Protein AF-A0A920PSU7-F1 (afdb_monomer_lite)

pLDDT: mean 86.94, std 10.35, range [40.84, 97.94]

Radius of gyration: 15.15 Å; chains: 1; bounding box: 35×25×37 Å

Sequence (100 aa):
MGVHTGDSIVVAPSQTLSDHEYQMLRTASLKIIRGLGIEGGCNVQFALQPHPRVSETLGQEWLPESPYYVIEVNPRVSRSSALASKATGYPIAELLPRLQ

Structure (mmCIF, N/CA/C/O backbone):
data_AF-A0A920PSU7-F1
#
_entry.id   AF-A0A920PSU7-F1
#
loop_
_atom_site.group_PDB
_atom_site.id
_atom_site.type_symbol
_atom_site.label_atom_id
_atom_site.label_alt_id
_atom_site.label_comp_id
_atom_site.label_asym_id
_atom_site.label_entity_id
_atom_site.label_seq_id
_atom_site.pdbx_PDB_ins_code
_atom_site.Cartn_x
_atom_site.Cartn_y
_atom_site.Cartn_z
_atom_site.occupancy
_atom_site.B_iso_or_equiv
_atom_site.auth_seq_id
_atom_site.auth_comp_id
_atom_site.auth_asym_id
_atom_site.auth_atom_id
_atom_site.pdbx_PDB_model_num
ATOM 1 N N . MET A 1 1 ? 9.948 -7.950 -5.418 1.00 71.94 1 MET A N 1
ATOM 2 C CA . MET A 1 1 ? 9.339 -8.744 -4.324 1.00 71.94 1 MET A CA 1
ATOM 3 C C . MET A 1 1 ? 10.283 -9.882 -3.977 1.00 71.94 1 MET A C 1
ATOM 5 O O . MET A 1 1 ? 10.926 -10.374 -4.892 1.00 71.94 1 MET A O 1
ATOM 9 N N . GLY A 1 2 ? 10.415 -10.261 -2.703 1.00 74.19 2 GLY A N 1
ATOM 10 C CA . GLY A 1 2 ? 11.334 -11.340 -2.290 1.00 74.19 2 GLY A CA 1
ATOM 11 C C . GLY A 1 2 ? 12.088 -11.090 -0.981 1.00 74.19 2 GLY A C 1
ATOM 12 O O . GLY A 1 2 ? 12.690 -12.011 -0.446 1.00 74.19 2 GLY A O 1
ATOM 13 N N . VAL A 1 3 ? 12.015 -9.869 -0.441 1.00 75.56 3 VAL A N 1
ATOM 14 C CA . VAL A 1 3 ? 12.515 -9.505 0.893 1.00 75.56 3 VAL A CA 1
ATOM 15 C C . VAL A 1 3 ? 11.331 -9.011 1.718 1.00 75.56 3 VAL A C 1
ATOM 17 O O . VAL A 1 3 ? 10.479 -8.285 1.201 1.00 75.56 3 VAL A O 1
ATOM 20 N N . HIS A 1 4 ? 11.240 -9.444 2.976 1.00 82.75 4 HIS A N 1
ATOM 21 C CA . HIS A 1 4 ? 10.138 -9.082 3.862 1.00 82.75 4 HIS A CA 1
ATOM 22 C C . HIS A 1 4 ? 10.138 -7.568 4.133 1.00 82.75 4 HIS A C 1
ATOM 24 O O . HIS A 1 4 ? 11.194 -6.948 4.278 1.00 82.75 4 HIS A O 1
ATOM 30 N N . THR A 1 5 ? 8.955 -6.953 4.223 1.00 76.12 5 THR A N 1
ATOM 31 C CA . THR A 1 5 ? 8.831 -5.492 4.393 1.00 76.12 5 THR A CA 1
ATOM 32 C C . THR A 1 5 ? 9.487 -4.988 5.676 1.00 76.12 5 THR A C 1
ATOM 34 O O . THR A 1 5 ? 9.962 -3.859 5.714 1.00 76.12 5 THR A O 1
ATOM 37 N N . GLY A 1 6 ? 9.564 -5.833 6.708 1.00 75.88 6 GLY A N 1
ATOM 38 C CA . GLY A 1 6 ? 10.267 -5.530 7.957 1.00 75.88 6 GLY A CA 1
ATOM 39 C C . GLY A 1 6 ? 11.794 -5.473 7.849 1.00 75.88 6 GLY A C 1
ATOM 40 O O . GLY A 1 6 ? 12.402 -4.812 8.683 1.00 75.88 6 GLY A O 1
ATOM 41 N N . ASP A 1 7 ? 12.380 -6.115 6.835 1.00 83.06 7 ASP A N 1
ATOM 42 C CA . ASP A 1 7 ? 13.836 -6.179 6.608 1.00 83.06 7 ASP A CA 1
ATOM 43 C C . ASP A 1 7 ? 14.268 -5.307 5.418 1.00 83.06 7 ASP A C 1
ATOM 45 O O . ASP A 1 7 ? 15.439 -5.247 5.048 1.00 83.06 7 ASP A O 1
ATOM 49 N N . SER A 1 8 ? 13.305 -4.629 4.793 1.00 84.81 8 SER A N 1
ATOM 50 C CA . SER A 1 8 ? 13.528 -3.750 3.653 1.00 84.81 8 SER A CA 1
ATOM 51 C C . SER A 1 8 ? 13.802 -2.322 4.117 1.00 84.81 8 SER A C 1
ATOM 53 O O . SER A 1 8 ? 13.167 -1.820 5.045 1.00 84.81 8 SER A O 1
ATOM 55 N N . ILE A 1 9 ? 14.686 -1.618 3.408 1.00 88.25 9 ILE A N 1
ATOM 56 C CA . ILE A 1 9 ? 14.751 -0.158 3.505 1.00 88.25 9 ILE A CA 1
ATOM 57 C C . ILE A 1 9 ? 13.536 0.397 2.763 1.00 88.25 9 ILE A C 1
ATOM 59 O O . ILE A 1 9 ? 13.354 0.146 1.572 1.00 88.25 9 ILE A O 1
ATOM 63 N N . VAL A 1 10 ? 12.697 1.143 3.478 1.00 89.69 10 VAL A N 1
ATOM 64 C CA . VAL A 1 10 ? 11.474 1.743 2.939 1.00 89.69 10 VAL A CA 1
ATOM 65 C C . VAL A 1 10 ? 11.546 3.261 3.029 1.00 89.69 10 VAL A C 1
ATOM 67 O O . VAL A 1 10 ? 12.106 3.814 3.974 1.00 89.69 10 VAL A O 1
ATOM 70 N N . VAL A 1 11 ? 10.963 3.938 2.042 1.00 91.75 11 VAL A N 1
ATOM 71 C CA . VAL A 1 11 ? 10.921 5.403 1.961 1.00 91.75 11 VAL A CA 1
ATOM 72 C C . VAL A 1 11 ? 9.480 5.886 1.824 1.00 91.75 11 VAL A C 1
ATOM 74 O O . VAL A 1 11 ? 8.632 5.181 1.276 1.00 91.75 11 VAL A O 1
ATOM 77 N N . ALA A 1 12 ? 9.208 7.094 2.317 1.00 90.50 12 ALA A N 1
ATOM 78 C CA . ALA A 1 12 ? 7.928 7.776 2.162 1.00 90.50 12 ALA A CA 1
ATOM 79 C C . ALA A 1 12 ? 8.169 9.229 1.703 1.00 90.50 12 ALA A C 1
ATOM 81 O O . ALA A 1 12 ? 9.029 9.889 2.289 1.00 90.50 12 ALA A O 1
ATOM 82 N N . PRO A 1 13 ? 7.428 9.750 0.702 1.00 92.69 13 PRO A N 1
ATOM 83 C CA . PRO A 1 13 ? 6.379 9.082 -0.081 1.00 92.69 13 PRO A CA 1
ATOM 84 C C . PRO A 1 13 ? 6.945 8.123 -1.149 1.00 92.69 13 PRO A C 1
ATOM 86 O O . PRO A 1 13 ? 8.156 7.937 -1.258 1.00 92.69 13 PRO A O 1
ATOM 89 N N . SER A 1 14 ? 6.072 7.502 -1.946 1.00 91.62 14 SER A N 1
ATOM 90 C CA . SER A 1 14 ? 6.469 6.706 -3.116 1.00 91.62 14 SER A CA 1
ATOM 91 C C . SER A 1 14 ? 7.243 7.552 -4.134 1.00 91.62 14 SER A C 1
ATOM 93 O O . SER A 1 14 ? 6.823 8.664 -4.435 1.00 91.62 14 SER A O 1
ATOM 95 N N . GLN A 1 15 ? 8.339 7.016 -4.680 1.00 92.69 15 GLN A N 1
ATOM 96 C CA . GLN A 1 15 ? 9.277 7.775 -5.526 1.00 92.69 15 GLN A CA 1
ATOM 97 C C . GLN A 1 15 ? 9.129 7.506 -7.031 1.00 92.69 15 GLN A C 1
ATOM 99 O O . GLN A 1 15 ? 9.392 8.384 -7.843 1.00 92.69 15 GLN A O 1
ATOM 104 N N . THR A 1 16 ? 8.743 6.288 -7.412 1.00 91.75 16 THR A N 1
ATOM 105 C CA . THR A 1 16 ? 8.793 5.812 -8.808 1.00 91.75 16 THR A CA 1
ATOM 106 C C . THR A 1 16 ? 7.427 5.451 -9.384 1.00 91.75 16 THR A C 1
ATOM 108 O O . THR A 1 16 ? 7.361 4.929 -10.492 1.00 91.75 16 THR A O 1
ATOM 111 N N . LEU A 1 17 ? 6.346 5.720 -8.648 1.00 91.50 17 LEU A N 1
ATOM 112 C CA . LEU A 1 17 ? 4.983 5.555 -9.147 1.00 91.50 17 LEU A CA 1
ATOM 113 C C . LEU A 1 17 ? 4.590 6.771 -9.984 1.00 91.50 17 LEU A C 1
ATOM 115 O O . LEU A 1 17 ? 4.792 7.909 -9.556 1.00 91.50 17 LEU A O 1
ATOM 119 N N . SER A 1 18 ? 3.979 6.534 -11.140 1.00 92.69 18 SER A N 1
ATOM 120 C CA . SER A 1 18 ? 3.218 7.566 -11.843 1.00 92.69 18 SER A CA 1
ATOM 121 C C . SER A 1 18 ? 1.969 7.953 -11.043 1.00 92.69 18 SER A C 1
ATOM 123 O O . SER A 1 18 ? 1.470 7.174 -10.225 1.00 92.69 18 SER A O 1
ATOM 125 N N . ASP A 1 19 ? 1.419 9.144 -11.297 1.00 94.69 19 ASP A N 1
ATOM 126 C CA . ASP A 1 19 ? 0.173 9.572 -10.644 1.00 94.69 19 ASP A CA 1
ATOM 127 C C . ASP A 1 19 ? -0.981 8.598 -10.936 1.00 94.69 19 ASP A C 1
ATOM 129 O O . ASP A 1 19 ? -1.710 8.206 -10.027 1.00 94.69 19 ASP A O 1
ATOM 133 N N . HIS A 1 20 ? -1.082 8.104 -12.173 1.00 94.81 20 HIS A N 1
ATOM 134 C CA . HIS A 1 20 ? -2.084 7.106 -12.548 1.00 94.81 20 HIS A CA 1
ATOM 135 C C . HIS A 1 20 ? -1.983 5.828 -11.695 1.00 94.81 20 HIS A C 1
ATOM 137 O O . HIS A 1 20 ? -2.985 5.365 -11.147 1.00 94.81 20 HIS A O 1
ATOM 143 N N . GLU A 1 21 ? -0.778 5.273 -11.530 1.00 94.88 21 GLU A N 1
ATOM 144 C CA . GLU A 1 21 ? -0.557 4.090 -10.687 1.00 94.88 21 GLU A CA 1
ATOM 145 C C . GLU A 1 21 ? -0.863 4.379 -9.216 1.00 94.88 21 GLU A C 1
ATOM 147 O O . GLU A 1 21 ? -1.498 3.567 -8.539 1.00 94.88 21 GLU A O 1
ATOM 152 N N . TYR A 1 22 ? -0.472 5.556 -8.723 1.00 95.69 22 TYR A N 1
ATOM 153 C CA . TYR A 1 22 ? -0.764 5.975 -7.357 1.00 95.69 22 TYR A CA 1
ATOM 154 C C . TYR A 1 22 ? -2.278 6.040 -7.099 1.00 95.69 22 TYR A C 1
ATOM 156 O O . TYR A 1 22 ? -2.770 5.451 -6.130 1.00 95.69 22 TYR A O 1
ATOM 164 N N . GLN A 1 23 ? -3.044 6.692 -7.982 1.00 97.69 23 GLN A N 1
ATOM 165 C CA . GLN A 1 23 ? -4.503 6.785 -7.853 1.00 97.69 23 GLN A CA 1
ATOM 166 C C . GLN A 1 23 ? -5.190 5.424 -8.010 1.00 97.69 23 GLN A C 1
ATOM 168 O O . GLN A 1 23 ? -6.173 5.146 -7.311 1.00 97.69 23 GLN A O 1
ATOM 173 N N . MET A 1 24 ? -4.666 4.553 -8.876 1.00 97.00 24 MET A N 1
ATOM 174 C CA . MET A 1 24 ? -5.137 3.176 -9.029 1.00 97.00 24 MET A CA 1
ATOM 175 C C . MET A 1 24 ? -4.990 2.394 -7.716 1.00 97.00 24 MET A C 1
ATOM 177 O O . MET A 1 24 ? -5.981 1.857 -7.211 1.00 97.00 24 MET A O 1
ATOM 181 N N . LEU A 1 25 ? -3.793 2.379 -7.117 1.00 97.62 25 LEU A N 1
ATOM 182 C CA . LEU A 1 25 ? -3.528 1.666 -5.860 1.00 97.62 25 LEU A CA 1
ATOM 183 C C . LEU A 1 25 ? -4.289 2.277 -4.675 1.00 97.62 25 LEU A C 1
ATOM 185 O O . LEU A 1 25 ? -4.809 1.553 -3.818 1.00 97.62 25 LEU A O 1
ATOM 189 N N . ARG A 1 26 ? -4.439 3.607 -4.644 1.00 97.12 26 ARG A N 1
ATOM 190 C CA . ARG A 1 26 ? -5.283 4.304 -3.661 1.00 97.12 26 ARG A CA 1
ATOM 191 C C . ARG A 1 26 ? -6.742 3.863 -3.769 1.00 97.12 26 ARG A C 1
ATOM 193 O O . ARG A 1 26 ? -7.371 3.536 -2.763 1.00 97.12 26 ARG A O 1
ATOM 200 N N . THR A 1 27 ? -7.282 3.826 -4.985 1.00 97.94 27 THR A N 1
ATOM 201 C CA . THR A 1 27 ? -8.663 3.395 -5.242 1.00 97.94 27 THR A CA 1
ATOM 202 C C . THR A 1 27 ? -8.862 1.930 -4.864 1.00 97.94 27 THR A C 1
ATOM 204 O O . THR A 1 27 ? -9.858 1.597 -4.219 1.00 97.94 27 THR A O 1
ATOM 207 N N . ALA A 1 28 ? -7.905 1.063 -5.204 1.00 97.75 28 ALA A N 1
ATOM 208 C CA . ALA A 1 28 ? -7.909 -0.340 -4.802 1.00 97.75 28 ALA A CA 1
ATOM 209 C C . ALA A 1 28 ? -7.926 -0.496 -3.274 1.00 97.75 28 ALA A C 1
ATOM 211 O O . ALA A 1 28 ? -8.760 -1.228 -2.747 1.00 97.75 28 ALA A O 1
ATOM 212 N N . SER A 1 29 ? -7.087 0.259 -2.556 1.00 96.94 29 SER A N 1
ATOM 213 C CA . SER A 1 29 ? -7.041 0.254 -1.085 1.00 96.94 29 SER A CA 1
ATOM 214 C C . SER A 1 29 ? -8.399 0.601 -0.468 1.00 96.94 29 SER A C 1
ATOM 216 O O . SER A 1 29 ? -8.885 -0.111 0.406 1.00 96.94 29 SER A O 1
ATOM 218 N N . LEU A 1 30 ? -9.059 1.654 -0.964 1.00 96.69 30 LEU A N 1
ATOM 219 C CA . LEU A 1 30 ? -10.384 2.059 -0.478 1.00 96.69 30 LEU A CA 1
ATOM 220 C C . LEU A 1 30 ? -11.468 1.018 -0.788 1.00 96.69 30 LEU A C 1
ATOM 222 O O . LEU A 1 30 ? -12.364 0.808 0.028 1.00 96.69 30 LEU A O 1
ATOM 226 N N . LYS A 1 31 ? -11.400 0.364 -1.955 1.00 97.62 31 LYS A N 1
ATOM 227 C CA . LYS A 1 31 ? -12.314 -0.732 -2.313 1.00 97.62 31 LYS A CA 1
ATOM 228 C C . LYS A 1 31 ? -12.135 -1.933 -1.386 1.00 97.62 31 LYS A C 1
ATOM 230 O O . LYS A 1 31 ? -13.135 -2.473 -0.930 1.00 97.62 31 LYS A O 1
ATOM 235 N N . ILE A 1 32 ? -10.893 -2.305 -1.077 1.00 96.88 32 ILE A N 1
ATOM 236 C CA . ILE A 1 32 ? -10.569 -3.403 -0.156 1.00 96.88 32 ILE A CA 1
ATOM 237 C C . ILE A 1 32 ? -11.109 -3.104 1.244 1.00 96.88 32 ILE A C 1
ATOM 239 O O . ILE A 1 32 ? -11.827 -3.926 1.803 1.00 96.88 32 ILE A O 1
ATOM 243 N N . ILE A 1 33 ? -10.831 -1.910 1.778 1.00 95.56 33 ILE A N 1
ATOM 244 C CA . ILE A 1 33 ? -11.302 -1.487 3.107 1.00 95.56 33 ILE A CA 1
ATOM 245 C C . ILE A 1 33 ? -12.829 -1.585 3.205 1.00 95.56 33 ILE A C 1
ATOM 247 O O . ILE A 1 33 ? -13.349 -2.173 4.150 1.00 95.56 33 ILE A O 1
ATOM 251 N N . ARG A 1 34 ? -13.548 -1.063 2.202 1.00 95.88 34 ARG A N 1
ATOM 252 C CA . ARG A 1 34 ? -15.020 -1.104 2.160 1.00 95.88 34 ARG A CA 1
ATOM 253 C C . ARG A 1 34 ? -15.563 -2.517 1.974 1.00 95.88 34 ARG A C 1
ATOM 255 O O . ARG A 1 34 ? -16.511 -2.888 2.651 1.00 95.88 34 ARG A O 1
ATOM 262 N N . GLY A 1 35 ? -14.972 -3.295 1.068 1.00 96.88 35 GLY A N 1
ATOM 263 C CA . GLY A 1 35 ? -15.414 -4.658 0.771 1.00 96.88 35 GLY A CA 1
ATOM 264 C C . GLY A 1 35 ? -15.226 -5.621 1.942 1.00 96.88 35 GLY A C 1
ATOM 265 O O . GLY A 1 35 ? -16.008 -6.552 2.089 1.00 96.88 35 GLY A O 1
ATOM 266 N N . LEU A 1 36 ? -14.226 -5.373 2.790 1.00 95.25 36 LEU A N 1
ATOM 267 C CA . LEU A 1 36 ? -13.960 -6.157 3.996 1.00 95.25 36 LEU A CA 1
ATOM 268 C C . LEU A 1 36 ? -14.644 -5.598 5.255 1.00 95.25 36 LEU A C 1
ATOM 270 O O . LEU A 1 36 ? -14.488 -6.186 6.321 1.00 95.25 36 LEU A O 1
ATOM 274 N N . GLY A 1 37 ? -15.372 -4.478 5.158 1.00 93.31 37 GLY A N 1
ATOM 275 C CA . GLY A 1 37 ? -16.023 -3.847 6.310 1.00 93.31 37 GLY A CA 1
ATOM 276 C C . GLY A 1 37 ? -15.037 -3.414 7.399 1.00 93.31 37 GLY A C 1
ATOM 277 O O . GLY A 1 37 ? -15.337 -3.534 8.582 1.00 93.31 37 GLY A O 1
ATOM 278 N N . ILE A 1 38 ? -13.831 -2.978 7.018 1.00 90.69 38 ILE A N 1
ATOM 279 C CA . ILE A 1 38 ? -12.789 -2.631 7.990 1.00 90.69 38 ILE A CA 1
ATOM 280 C C . ILE A 1 38 ? -13.109 -1.278 8.620 1.00 90.69 38 ILE A C 1
ATOM 282 O O . ILE A 1 38 ? -13.107 -0.248 7.943 1.00 90.69 38 ILE A O 1
ATOM 286 N N . GLU A 1 39 ? -13.297 -1.289 9.935 1.00 87.56 39 GLU A N 1
ATOM 287 C CA . GLU A 1 39 ? -13.448 -0.096 10.758 1.00 87.56 39 GLU A CA 1
ATOM 288 C C . GLU A 1 39 ? -12.131 0.199 11.479 1.00 87.56 39 GLU A C 1
ATOM 290 O O . GLU A 1 39 ? -11.568 -0.634 12.191 1.00 87.56 39 GLU A O 1
ATOM 295 N N . GLY A 1 40 ? -11.603 1.399 11.253 1.00 86.81 40 GLY A N 1
ATOM 296 C CA . GLY A 1 40 ? -10.346 1.849 11.830 1.00 86.81 40 GLY A CA 1
ATOM 297 C C . GLY A 1 40 ? -9.124 1.667 10.919 1.00 86.81 40 GLY A C 1
ATOM 298 O O . GLY A 1 40 ? -9.166 1.928 9.718 1.00 86.81 40 GLY A O 1
ATOM 299 N N . GLY A 1 41 ? -7.977 1.330 11.514 1.00 87.38 41 GLY A N 1
ATOM 300 C CA . GLY A 1 41 ? -6.677 1.364 10.840 1.00 87.38 41 GLY A CA 1
ATOM 301 C C . GLY A 1 41 ? -6.410 0.110 10.022 1.00 87.38 41 GLY A C 1
ATOM 302 O O . GLY A 1 41 ? -6.557 -1.000 10.524 1.00 87.38 41 GLY A O 1
ATOM 303 N N . CYS A 1 42 ? -5.942 0.285 8.787 1.00 91.62 42 CYS A N 1
ATOM 304 C CA . CYS A 1 42 ? -5.619 -0.816 7.887 1.00 91.62 42 CYS A CA 1
ATOM 305 C C . CYS A 1 42 ? -4.293 -0.574 7.163 1.00 91.62 42 CYS A C 1
ATOM 307 O O . CYS A 1 42 ? -3.979 0.550 6.770 1.00 91.62 42 CYS A O 1
ATOM 309 N N . ASN A 1 43 ? -3.526 -1.643 6.961 1.00 94.31 43 ASN A N 1
ATOM 310 C CA . ASN A 1 43 ? -2.351 -1.662 6.102 1.00 94.31 43 ASN A CA 1
ATOM 311 C C . ASN A 1 43 ? -2.586 -2.651 4.953 1.00 94.31 43 ASN A C 1
ATOM 313 O O . ASN A 1 43 ? -2.819 -3.834 5.196 1.00 94.31 43 ASN A O 1
ATOM 317 N N . VAL A 1 4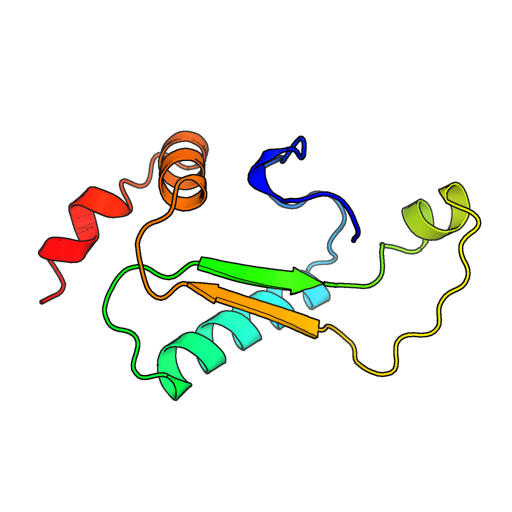4 ? -2.519 -2.161 3.715 1.00 95.50 44 VAL A N 1
ATOM 318 C CA . VAL A 1 44 ? -2.632 -2.973 2.498 1.00 95.50 44 VAL A CA 1
ATOM 319 C C . VAL A 1 44 ? -1.283 -2.975 1.789 1.00 95.50 44 VAL A C 1
ATOM 321 O O . VAL A 1 44 ? -0.694 -1.911 1.592 1.00 95.50 44 VAL A O 1
ATOM 324 N N . GLN A 1 45 ? -0.802 -4.155 1.403 1.00 95.50 45 GLN A N 1
ATOM 325 C CA . GLN A 1 45 ? 0.451 -4.313 0.666 1.00 95.50 45 GLN A CA 1
ATOM 326 C C . GLN A 1 45 ? 0.173 -4.780 -0.758 1.00 95.50 45 GLN A C 1
ATOM 328 O O . GLN A 1 45 ? -0.578 -5.731 -0.980 1.00 95.50 45 GLN A O 1
ATOM 333 N N . PHE A 1 46 ? 0.811 -4.116 -1.720 1.00 95.81 46 PHE A N 1
ATOM 334 C CA . PHE A 1 46 ? 0.673 -4.402 -3.143 1.00 95.81 46 PHE A CA 1
ATOM 335 C C . PHE A 1 46 ? 2.021 -4.749 -3.767 1.00 95.81 46 PHE A C 1
ATOM 337 O O . PHE A 1 46 ? 3.061 -4.245 -3.341 1.00 95.81 46 PHE A O 1
ATOM 344 N N . ALA A 1 47 ? 1.981 -5.555 -4.821 1.00 93.38 47 ALA A N 1
ATOM 345 C CA . ALA A 1 47 ? 3.068 -5.706 -5.771 1.00 93.38 47 ALA A CA 1
ATOM 346 C C . ALA A 1 47 ? 2.665 -5.049 -7.096 1.00 93.38 47 ALA A C 1
ATOM 348 O O . ALA A 1 47 ? 1.589 -5.318 -7.632 1.00 93.38 47 ALA A O 1
ATOM 349 N N . LEU A 1 48 ? 3.541 -4.192 -7.612 1.00 92.19 48 LEU A N 1
ATOM 350 C CA . LEU A 1 48 ? 3.420 -3.537 -8.910 1.00 92.19 48 LEU A CA 1
ATOM 351 C C . LEU A 1 48 ? 4.682 -3.848 -9.714 1.00 92.19 48 LEU A C 1
ATOM 353 O O . LEU A 1 48 ? 5.764 -3.977 -9.130 1.00 92.19 48 LEU A O 1
ATOM 357 N N . GLN A 1 49 ? 4.556 -3.955 -11.036 1.00 88.88 49 GLN A N 1
ATOM 358 C CA . GLN A 1 49 ? 5.733 -3.989 -11.897 1.00 88.88 49 GLN A CA 1
ATOM 359 C C . GLN A 1 49 ? 6.571 -2.714 -11.675 1.00 88.88 49 GLN A C 1
ATOM 361 O O . GLN A 1 49 ? 5.999 -1.629 -11.544 1.00 88.88 49 GLN A O 1
ATOM 366 N N . PRO A 1 50 ? 7.912 -2.806 -11.602 1.00 86.69 50 PRO A N 1
ATOM 367 C CA . PRO A 1 50 ? 8.732 -1.616 -11.444 1.00 86.69 50 PRO A CA 1
ATOM 368 C C . PRO A 1 50 ? 8.604 -0.690 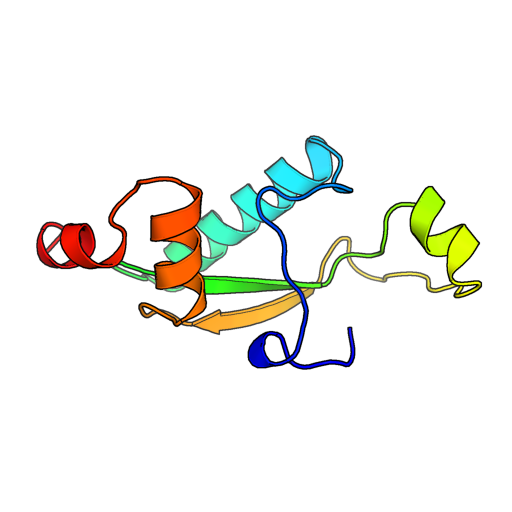-12.659 1.00 86.69 50 PRO A C 1
ATOM 370 O O . PRO A 1 50 ? 8.448 -1.142 -13.795 1.00 86.69 50 PRO A O 1
ATOM 373 N N . HIS A 1 51 ? 8.731 0.617 -12.415 1.00 86.00 51 HIS A N 1
ATOM 374 C CA . HIS A 1 51 ? 8.763 1.624 -13.474 1.00 86.00 51 HIS A CA 1
ATOM 375 C C . HIS A 1 51 ? 9.800 1.242 -14.550 1.00 86.00 51 HIS A C 1
ATOM 377 O O . HIS A 1 51 ? 10.887 0.794 -14.176 1.00 86.00 51 HIS A O 1
ATOM 383 N N . PRO A 1 52 ? 9.549 1.473 -15.855 1.00 83.00 52 PRO A N 1
ATOM 384 C CA . PRO A 1 52 ? 10.440 1.031 -16.935 1.00 83.00 52 PRO A CA 1
ATOM 385 C C . PRO A 1 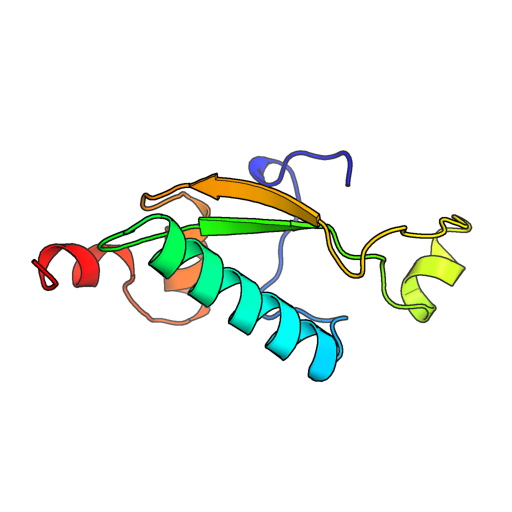52 ? 11.923 1.374 -16.725 1.00 83.00 52 PRO A C 1
ATOM 387 O O . PRO A 1 52 ? 12.777 0.505 -16.847 1.00 83.00 52 PRO A O 1
ATOM 390 N N . ARG A 1 53 ? 12.226 2.604 -16.278 1.00 83.00 53 ARG A N 1
ATOM 391 C CA . ARG A 1 53 ? 13.597 3.042 -15.922 1.00 83.00 53 ARG A CA 1
ATOM 392 C C . ARG A 1 53 ? 14.288 2.169 -14.861 1.00 83.00 53 ARG A C 1
ATOM 394 O O . ARG A 1 53 ? 15.505 2.033 -14.868 1.00 83.00 53 ARG A O 1
ATOM 401 N N . VAL A 1 54 ? 13.523 1.625 -13.917 1.00 82.94 54 VAL A N 1
ATOM 402 C CA . VAL A 1 54 ? 14.033 0.722 -12.875 1.00 82.94 54 VAL A CA 1
ATOM 403 C C . VAL A 1 54 ? 14.148 -0.695 -13.429 1.00 82.94 54 VAL A C 1
ATOM 405 O O . VAL A 1 54 ? 15.165 -1.344 -13.213 1.00 82.94 54 VAL A O 1
ATOM 408 N N . SER A 1 55 ? 13.142 -1.154 -14.176 1.00 82.38 55 SER A N 1
ATOM 409 C CA . SER A 1 55 ? 13.121 -2.488 -14.790 1.00 82.38 55 SER A CA 1
ATOM 410 C C . SER A 1 55 ? 14.294 -2.708 -15.751 1.00 82.38 55 SER A C 1
ATOM 412 O O . SER A 1 55 ? 14.936 -3.752 -15.684 1.00 82.38 55 SER A O 1
ATOM 414 N N . GLU A 1 56 ? 14.648 -1.699 -16.555 1.00 81.25 56 GLU A N 1
ATOM 415 C CA . GLU A 1 56 ? 15.831 -1.722 -17.431 1.00 81.25 56 GLU A CA 1
ATOM 416 C C . GLU A 1 56 ? 17.129 -1.926 -16.633 1.00 81.25 56 GLU A C 1
ATOM 418 O O . GLU A 1 56 ? 17.967 -2.746 -16.998 1.00 81.25 56 GLU A O 1
ATOM 423 N N . THR A 1 57 ? 17.261 -1.254 -15.485 1.00 82.31 57 THR A N 1
ATOM 424 C CA . THR A 1 57 ? 18.442 -1.372 -14.611 1.00 82.31 57 THR A CA 1
ATOM 425 C C . THR A 1 57 ? 18.564 -2.769 -13.987 1.00 82.31 57 THR A C 1
ATOM 427 O O . THR A 1 57 ? 19.667 -3.223 -13.691 1.00 82.31 57 THR A O 1
ATOM 430 N N . LEU A 1 58 ? 17.441 -3.457 -13.768 1.00 80.44 58 LEU A N 1
ATOM 431 C CA . LEU A 1 58 ? 17.409 -4.775 -13.129 1.00 80.44 58 LEU A CA 1
ATOM 432 C C . LEU A 1 58 ? 17.595 -5.934 -14.118 1.00 80.44 58 LEU A C 1
ATOM 434 O O . LEU A 1 58 ? 17.780 -7.065 -13.671 1.00 80.44 58 LEU A O 1
ATOM 438 N N . GLY A 1 59 ? 17.537 -5.684 -15.433 1.00 77.12 59 GLY A N 1
ATOM 439 C CA . GLY A 1 59 ? 17.681 -6.718 -16.467 1.00 77.12 59 GLY A CA 1
ATOM 440 C C . GLY A 1 59 ? 16.643 -7.844 -16.373 1.00 77.12 59 GLY A C 1
ATOM 441 O O . GLY A 1 59 ? 16.867 -8.936 -16.890 1.00 77.12 59 GLY A O 1
ATOM 442 N N . GLN A 1 60 ? 15.533 -7.607 -15.669 1.00 68.38 60 GLN A N 1
ATOM 443 C CA . GLN A 1 60 ? 14.465 -8.580 -15.474 1.00 68.38 60 GLN A CA 1
ATOM 444 C C . GLN A 1 60 ? 13.288 -8.228 -16.375 1.00 68.38 60 GLN A C 1
ATOM 446 O O . GLN A 1 60 ? 12.571 -7.257 -16.131 1.00 68.38 60 GLN A O 1
ATOM 451 N N . GLU A 1 61 ? 13.069 -9.054 -17.394 1.00 68.38 61 GLU A N 1
ATOM 452 C CA . GLU A 1 61 ? 11.838 -9.028 -18.172 1.00 68.38 61 GLU A CA 1
ATOM 453 C C . GLU A 1 61 ? 10.785 -9.889 -17.482 1.00 68.38 61 GLU A C 1
ATOM 455 O O . GLU A 1 61 ? 10.946 -11.093 -17.284 1.00 68.38 61 GLU A O 1
ATOM 460 N N . TRP A 1 62 ? 9.686 -9.252 -17.100 1.00 73.94 62 TRP A N 1
ATOM 461 C CA . TRP A 1 62 ? 8.502 -9.932 -16.611 1.00 73.94 62 TRP A CA 1
ATOM 462 C C . TRP A 1 62 ? 7.270 -9.265 -17.206 1.00 73.94 62 TRP A C 1
ATOM 464 O O . TRP A 1 62 ? 7.191 -8.038 -17.269 1.00 73.94 62 TRP A O 1
ATOM 474 N N . LEU A 1 63 ? 6.318 -10.081 -17.647 1.00 79.06 63 LEU A N 1
ATOM 475 C CA . LEU A 1 63 ? 5.045 -9.644 -18.207 1.00 79.06 63 LEU A CA 1
ATOM 476 C C . LEU A 1 63 ? 3.955 -9.891 -17.155 1.00 79.06 63 LEU A C 1
ATOM 478 O O . LEU A 1 63 ? 3.588 -11.046 -16.935 1.00 79.06 63 LEU A O 1
ATOM 482 N N . PRO A 1 64 ? 3.461 -8.850 -16.463 1.00 83.00 64 PRO A N 1
ATOM 483 C CA . PRO A 1 64 ? 2.372 -9.017 -15.512 1.00 83.00 64 PRO A CA 1
ATOM 484 C C . PRO A 1 64 ? 1.058 -9.371 -16.218 1.00 83.00 64 PRO A C 1
ATOM 486 O O . PRO A 1 64 ? 0.669 -8.723 -17.184 1.00 83.00 64 PRO A O 1
ATOM 489 N N . GLU A 1 65 ? 0.317 -10.332 -15.667 1.00 87.31 65 GLU A N 1
ATOM 490 C CA . GLU A 1 65 ? -1.064 -10.632 -16.085 1.00 87.31 65 GLU A CA 1
ATOM 491 C C . GLU A 1 65 ? -2.092 -9.621 -15.542 1.00 87.31 65 GLU A C 1
ATOM 493 O O . GLU A 1 65 ? -3.181 -9.469 -16.089 1.00 87.31 65 GLU A O 1
ATOM 498 N N . SER A 1 66 ? -1.750 -8.921 -14.458 1.00 89.31 66 SER A N 1
ATOM 499 C CA . SER A 1 66 ? -2.592 -7.931 -13.784 1.00 89.31 66 SER A CA 1
ATOM 500 C C . SER A 1 66 ? -1.813 -6.637 -13.557 1.00 89.31 66 SER A C 1
ATOM 502 O O . SER A 1 66 ? -0.623 -6.706 -13.238 1.00 89.31 66 SER A O 1
ATOM 504 N N . PRO A 1 67 ? -2.455 -5.455 -13.636 1.00 90.31 67 PRO A N 1
ATOM 505 C CA . PRO A 1 67 ? -1.783 -4.178 -13.402 1.00 90.31 67 PRO A CA 1
ATOM 506 C C . PRO A 1 67 ? -1.120 -4.094 -12.024 1.00 90.31 67 PRO A C 1
ATOM 508 O O . PRO A 1 67 ? -0.118 -3.410 -11.886 1.00 90.31 67 PRO A O 1
ATOM 511 N N . TYR A 1 68 ? -1.656 -4.783 -11.015 1.00 94.75 68 TYR A N 1
ATOM 512 C CA . TYR A 1 68 ? -1.058 -4.939 -9.690 1.00 94.75 68 TYR A CA 1
ATOM 513 C C . TYR A 1 68 ? -1.566 -6.227 -9.031 1.00 94.75 68 TYR A C 1
ATOM 515 O O . TYR A 1 68 ? -2.566 -6.810 -9.455 1.00 94.75 68 TYR A O 1
ATOM 523 N N . TYR A 1 69 ? -0.919 -6.634 -7.944 1.00 94.62 69 TYR A N 1
ATOM 524 C CA . TYR A 1 69 ? -1.333 -7.765 -7.115 1.00 94.62 69 TYR A CA 1
ATOM 525 C C . TYR A 1 69 ? -1.461 -7.312 -5.666 1.00 94.62 69 TYR A C 1
ATOM 527 O O . TYR A 1 69 ? -0.649 -6.523 -5.183 1.00 94.62 69 TYR A O 1
ATOM 535 N N . VAL A 1 70 ? -2.479 -7.802 -4.963 1.00 96.25 70 VAL A N 1
ATOM 536 C CA . VAL A 1 70 ? -2.599 -7.621 -3.511 1.00 96.25 70 VAL A CA 1
ATOM 53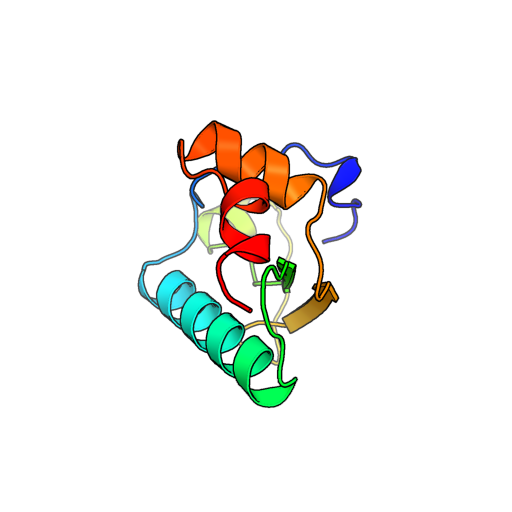7 C C . VAL A 1 70 ? -1.808 -8.739 -2.845 1.00 96.25 70 VAL A C 1
ATOM 539 O O . VAL A 1 70 ? -2.041 -9.906 -3.141 1.00 96.25 70 VAL A O 1
ATOM 542 N N . ILE A 1 71 ? -0.869 -8.384 -1.970 1.00 94.50 71 ILE A N 1
ATOM 543 C CA . ILE A 1 71 ? -0.052 -9.354 -1.231 1.00 94.50 71 ILE A CA 1
ATOM 544 C C . ILE A 1 71 ? -0.786 -9.761 0.042 1.00 94.50 71 ILE A C 1
ATOM 546 O O . ILE A 1 71 ? -1.037 -10.937 0.275 1.00 94.50 71 ILE A O 1
ATOM 550 N N . GLU A 1 72 ? -1.145 -8.772 0.860 1.00 94.75 72 GLU A N 1
ATOM 551 C CA . GLU A 1 72 ? -1.856 -8.984 2.115 1.00 94.75 72 GLU A CA 1
ATOM 552 C C . GLU A 1 72 ? -2.621 -7.732 2.553 1.00 94.75 72 GLU A C 1
ATOM 554 O O . GLU A 1 72 ? -2.333 -6.604 2.133 1.00 94.75 72 GLU A O 1
ATOM 559 N N . VAL A 1 73 ? -3.591 -7.952 3.440 1.00 94.94 73 VAL A N 1
ATOM 560 C CA . VAL A 1 73 ? -4.389 -6.914 4.090 1.00 94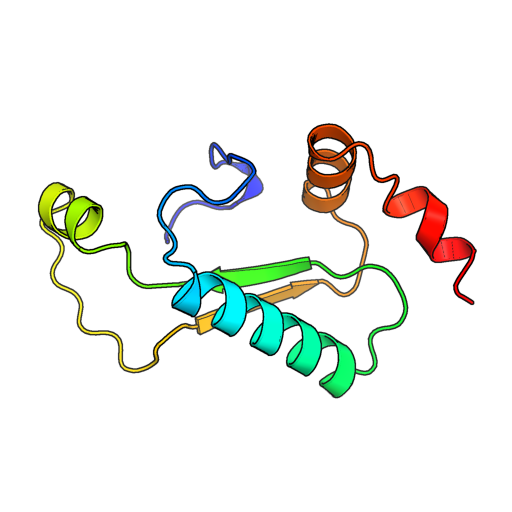.94 73 VAL A CA 1
ATOM 561 C C . VAL A 1 73 ? -4.348 -7.159 5.591 1.00 94.94 73 VAL A C 1
ATOM 563 O O . VAL A 1 73 ? -4.763 -8.209 6.071 1.00 94.94 73 VAL A O 1
ATOM 566 N N . ASN A 1 74 ? -3.872 -6.172 6.341 1.00 93.38 74 ASN A N 1
ATOM 567 C CA . ASN A 1 74 ? -3.810 -6.207 7.795 1.00 93.38 74 ASN A CA 1
ATOM 568 C C . ASN A 1 74 ? -4.829 -5.204 8.364 1.00 93.38 74 ASN A C 1
ATOM 570 O O . ASN A 1 74 ? -4.542 -4.002 8.368 1.00 93.38 74 ASN A O 1
ATOM 574 N N . PRO A 1 75 ? -6.003 -5.645 8.855 1.00 90.44 75 PRO A N 1
ATOM 575 C CA . PRO A 1 75 ? -7.043 -4.778 9.422 1.00 90.44 75 PRO A CA 1
ATOM 576 C C . PRO A 1 75 ? -6.704 -4.365 10.865 1.00 90.44 75 PRO A C 1
ATOM 578 O O . PRO A 1 75 ? -7.440 -4.639 11.808 1.00 90.44 75 PRO A O 1
ATOM 581 N N . ARG A 1 76 ? -5.514 -3.797 11.059 1.00 89.31 76 ARG A N 1
ATOM 582 C CA . ARG A 1 76 ? -5.013 -3.328 12.353 1.00 89.31 76 ARG A CA 1
ATOM 583 C C . ARG A 1 76 ? -3.896 -2.312 12.159 1.00 89.31 76 ARG A C 1
ATOM 585 O O . ARG A 1 76 ? -3.268 -2.237 11.102 1.00 89.31 76 ARG A O 1
ATOM 592 N N . VAL A 1 77 ? -3.570 -1.601 13.234 1.00 86.12 77 VAL A N 1
ATOM 593 C CA . VAL A 1 77 ? -2.349 -0.792 13.303 1.00 86.12 77 VAL A CA 1
ATOM 594 C C . VAL A 1 77 ? -1.125 -1.707 13.209 1.00 86.12 77 VAL A C 1
ATOM 596 O O . VAL A 1 77 ? -1.058 -2.761 13.850 1.00 86.12 77 VAL A O 1
ATOM 599 N N . SER A 1 78 ? -0.147 -1.315 12.395 1.00 84.31 78 SER A N 1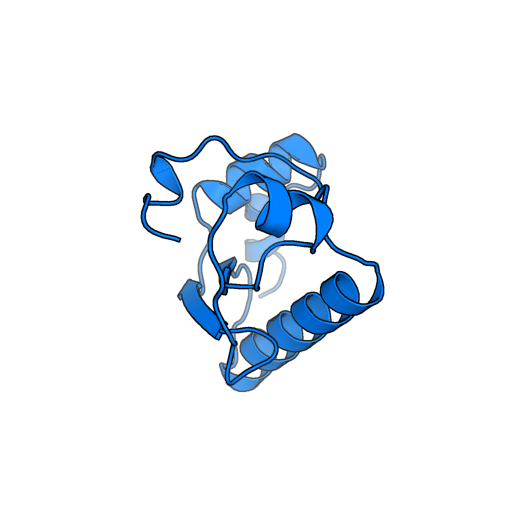
ATOM 600 C CA . SER A 1 78 ? 1.101 -2.055 12.202 1.00 84.31 78 SER A CA 1
ATOM 601 C C . SER A 1 78 ? 2.325 -1.196 12.535 1.00 84.31 78 SER A C 1
ATOM 603 O O . SER A 1 78 ? 2.225 0.019 12.719 1.00 84.31 78 SER A O 1
ATOM 605 N N . ARG A 1 79 ? 3.515 -1.815 12.568 1.00 84.94 79 ARG A N 1
ATOM 606 C CA . ARG A 1 79 ? 4.795 -1.086 12.673 1.00 84.94 79 ARG A CA 1
ATOM 607 C C . ARG A 1 79 ? 4.917 -0.014 11.581 1.00 84.94 79 ARG A C 1
ATOM 609 O O . ARG A 1 79 ? 5.353 1.102 11.852 1.00 84.94 79 ARG A O 1
ATOM 616 N N . SER A 1 80 ? 4.449 -0.323 10.373 1.00 85.25 80 SER A N 1
ATOM 617 C CA . SER A 1 80 ? 4.421 0.613 9.247 1.00 85.25 80 SER A CA 1
ATOM 618 C C . SER A 1 80 ? 3.460 1.782 9.478 1.00 85.25 80 SER A C 1
ATOM 620 O O . SER A 1 80 ? 3.750 2.889 9.038 1.00 85.25 80 SER A O 1
ATOM 622 N N . SER A 1 81 ? 2.353 1.591 10.204 1.00 87.44 81 SER A N 1
ATOM 623 C CA . SER A 1 81 ? 1.452 2.690 10.588 1.00 87.44 81 SER A CA 1
ATOM 624 C C . SER A 1 81 ? 2.130 3.682 11.542 1.00 87.44 81 SER A C 1
ATOM 626 O O . SER A 1 81 ? 1.934 4.891 11.413 1.00 87.44 81 SER A O 1
ATOM 628 N N . ALA A 1 82 ? 2.965 3.202 12.470 1.00 86.81 82 ALA A N 1
ATOM 629 C CA . ALA A 1 82 ? 3.746 4.072 13.353 1.00 86.81 82 ALA A CA 1
ATOM 630 C C . ALA A 1 82 ? 4.806 4.867 12.570 1.00 86.81 82 ALA A C 1
ATOM 632 O O . ALA A 1 82 ? 4.917 6.082 12.746 1.00 86.81 82 ALA A O 1
ATOM 633 N N . LEU A 1 83 ? 5.521 4.204 11.652 1.00 88.06 83 LEU A N 1
ATOM 634 C CA . LEU A 1 83 ? 6.463 4.864 10.742 1.00 88.06 83 LEU A CA 1
ATOM 635 C C . LEU A 1 83 ? 5.763 5.943 9.901 1.00 88.06 83 LEU A C 1
ATOM 637 O O . LEU A 1 83 ? 6.232 7.077 9.850 1.00 88.06 83 LEU A O 1
ATOM 641 N N . ALA A 1 84 ? 4.615 5.618 9.301 1.00 89.25 84 ALA A N 1
ATOM 642 C CA . ALA A 1 84 ? 3.825 6.561 8.512 1.00 89.25 84 ALA A CA 1
ATOM 643 C C . ALA A 1 84 ? 3.355 7.757 9.350 1.00 89.25 84 ALA A C 1
ATOM 645 O O . ALA A 1 84 ? 3.416 8.893 8.884 1.00 89.25 84 ALA A O 1
ATOM 646 N N . SER A 1 85 ? 2.956 7.525 10.604 1.00 90.81 85 SER A N 1
ATOM 647 C CA . SER A 1 85 ? 2.556 8.603 11.515 1.00 90.81 85 SER A CA 1
ATOM 648 C C . SER A 1 85 ? 3.705 9.578 11.778 1.00 90.81 85 SER A C 1
ATOM 650 O O . SER A 1 85 ? 3.506 10.789 11.779 1.00 90.81 85 SER A O 1
ATOM 652 N N . LYS A 1 86 ? 4.932 9.067 11.941 1.00 90.94 86 LYS A N 1
ATOM 653 C CA . LYS A 1 86 ? 6.127 9.908 12.106 1.00 90.94 86 LYS A CA 1
ATOM 654 C C . LYS A 1 86 ? 6.528 10.626 10.820 1.00 90.94 86 LYS A C 1
ATOM 656 O O . LYS A 1 86 ? 6.860 11.801 10.884 1.00 90.94 86 LYS A O 1
ATOM 661 N N . ALA A 1 87 ? 6.462 9.950 9.675 1.00 91.31 87 ALA A N 1
ATOM 662 C CA . ALA A 1 87 ? 6.816 10.537 8.383 1.00 91.31 87 ALA A CA 1
ATOM 663 C C . ALA A 1 87 ? 5.846 11.647 7.940 1.00 91.31 87 ALA A C 1
ATOM 665 O O . ALA A 1 87 ? 6.251 12.572 7.246 1.00 91.31 87 ALA A O 1
ATOM 666 N N . THR A 1 88 ? 4.571 11.556 8.332 1.00 90.06 88 THR A N 1
ATOM 667 C CA . THR A 1 88 ? 3.516 12.499 7.913 1.00 90.06 88 THR A CA 1
ATOM 668 C C . THR A 1 88 ? 3.124 13.515 8.986 1.00 90.06 88 THR A C 1
ATOM 670 O O . THR A 1 88 ? 2.476 14.507 8.670 1.00 90.06 88 THR A O 1
ATOM 673 N N . GLY A 1 89 ? 3.457 13.262 10.255 1.00 91.19 89 GLY A N 1
ATOM 674 C CA . GLY A 1 89 ? 2.938 14.018 11.397 1.00 91.19 89 GLY A CA 1
ATOM 675 C C . GLY A 1 89 ? 1.484 13.688 11.763 1.00 91.19 89 GLY A C 1
ATOM 676 O O . GLY A 1 89 ? 0.946 14.287 12.690 1.00 91.19 89 GLY A O 1
ATOM 677 N N . TYR A 1 90 ? 0.839 12.741 11.072 1.00 88.94 90 TYR A N 1
ATOM 678 C CA . TYR A 1 90 ? -0.550 12.355 11.321 1.00 88.94 90 TYR A CA 1
ATOM 679 C C . TYR A 1 90 ? -0.623 11.210 12.349 1.00 88.94 90 TYR A C 1
ATOM 681 O O . TYR A 1 90 ? -0.122 10.121 12.068 1.00 88.94 90 TYR A O 1
ATOM 689 N N . PRO A 1 91 ? -1.241 11.389 13.531 1.00 87.19 91 PRO A N 1
ATOM 690 C CA . PRO A 1 91 ? -1.208 10.387 14.596 1.00 87.19 91 PRO A CA 1
ATOM 691 C C . PRO A 1 91 ? -2.229 9.262 14.350 1.00 87.19 91 PRO A C 1
ATOM 693 O O . PRO A 1 91 ? -3.287 9.215 14.976 1.00 87.19 91 PRO A O 1
ATOM 696 N N . ILE A 1 92 ? -1.909 8.330 13.440 1.00 85.31 92 ILE A N 1
ATOM 697 C CA . ILE A 1 92 ? -2.834 7.271 12.991 1.00 85.31 92 ILE A CA 1
ATOM 698 C C . ILE A 1 92 ? -3.387 6.488 14.184 1.00 85.31 92 ILE A C 1
ATOM 700 O O . ILE A 1 92 ? -4.595 6.376 14.319 1.00 85.31 92 ILE A O 1
ATOM 704 N N . ALA A 1 93 ? -2.533 5.977 15.074 1.00 80.94 93 ALA A N 1
ATOM 705 C CA . ALA A 1 93 ? -2.972 5.122 16.180 1.00 80.94 93 ALA A CA 1
ATOM 706 C C . ALA A 1 93 ? -3.866 5.842 17.209 1.00 80.94 93 ALA A C 1
ATOM 708 O O . ALA A 1 93 ? -4.735 5.209 17.800 1.00 80.94 93 ALA A O 1
ATOM 709 N N . GLU A 1 94 ? -3.680 7.148 17.411 1.00 78.94 94 GLU A N 1
ATOM 710 C CA . GLU A 1 94 ? -4.427 7.928 18.412 1.00 78.94 94 GLU A CA 1
ATOM 711 C C . GLU A 1 94 ? -5.821 8.341 17.926 1.00 78.94 94 GLU A C 1
ATOM 713 O O . GLU A 1 94 ? -6.706 8.631 18.733 1.00 78.94 94 GLU A O 1
ATOM 718 N N . LEU A 1 95 ? -6.023 8.380 16.607 1.00 76.69 95 LEU A N 1
ATOM 719 C CA . LEU A 1 95 ? -7.283 8.797 15.996 1.00 76.69 95 LEU A CA 1
ATOM 720 C C . LEU A 1 95 ? -8.277 7.641 15.834 1.00 76.69 95 LEU A C 1
ATOM 722 O O . LEU A 1 95 ? -9.479 7.885 15.803 1.00 76.69 95 LEU A O 1
ATOM 726 N N . LEU A 1 96 ? -7.808 6.391 15.783 1.00 71.44 96 LEU A N 1
ATOM 727 C CA . LEU A 1 96 ? -8.671 5.218 15.586 1.00 71.44 96 LEU A CA 1
ATOM 728 C C . LEU A 1 96 ? -9.673 4.965 16.722 1.00 71.44 96 LEU A C 1
ATOM 730 O O . LEU A 1 96 ? -10.832 4.714 16.401 1.00 71.44 96 LEU A O 1
ATOM 734 N N . PRO A 1 97 ? -9.312 5.083 18.018 1.00 59.72 97 PRO A N 1
ATOM 735 C CA . PRO A 1 97 ? -10.280 4.935 19.107 1.00 59.72 97 PRO A CA 1
ATOM 736 C C . PRO A 1 97 ? -11.379 6.008 19.104 1.00 59.72 97 PRO A C 1
ATOM 738 O O . PRO A 1 97 ? -12.368 5.860 19.806 1.00 59.72 97 PRO A O 1
ATOM 741 N N . ARG A 1 98 ? -11.203 7.106 18.352 1.00 52.50 98 ARG A N 1
ATOM 742 C CA . ARG A 1 98 ? -12.170 8.214 18.264 1.00 52.50 98 ARG A CA 1
ATOM 743 C C . ARG A 1 98 ? -13.194 8.041 17.137 1.00 52.50 98 ARG A C 1
ATOM 745 O O . ARG A 1 98 ? -14.025 8.924 16.955 1.00 52.50 98 ARG A O 1
ATOM 752 N N . LEU A 1 99 ? -13.088 6.969 16.351 1.00 50.12 99 LEU A N 1
ATOM 753 C CA . LEU A 1 99 ? -13.939 6.686 15.189 1.00 50.12 99 LEU A CA 1
ATOM 754 C C . LEU A 1 99 ? -14.912 5.514 15.430 1.00 50.12 99 LEU A C 1
ATOM 756 O O . LEU A 1 99 ? -15.422 4.959 14.461 1.00 50.12 99 LEU A O 1
ATOM 760 N N . GLN A 1 100 ? -15.155 5.152 16.695 1.00 40.84 100 GLN A N 1
ATOM 761 C CA . GLN A 1 100 ? -16.190 4.200 17.121 1.00 40.84 100 GLN A CA 1
ATOM 762 C C . GLN A 1 100 ? -17.359 4.926 17.784 1.00 40.84 100 GLN A C 1
ATOM 764 O O . GLN A 1 100 ? -17.092 5.909 18.514 1.00 40.84 100 GLN A O 1
#

Secondary structure (DSSP, 8-state):
--S-TTTS---SS-SS--HHHHHHHHHHHHHHHHHTT--S--EEEEE-PPPHHHHHHHT-----SSS-EEEEEE-S--HHHHHHHHHHS--HHHHGGG--

Foldseek 3Di:
DPDDPVPDDDDPDDDQDDPVRVVVVVVVVVCVCVVVVQQADKDWDKAADGHPVVCVVVVDDDDDPDRIGTPDMDSDDDPVNVVVCVVPVPNRVVCRVVRD